Protein AF-A0A356E8W5-F1 (afdb_monomer_lite)

pLDDT: mean 94.97, std 3.15, range [80.88, 97.88]

Secondary structure (DSSP, 8-state):
-HHHHHTTPPPPBPPHHHHTT-HHHHHHHHHHHHTT--EEEEE-STTTTS-EEEEEEEETTTTEEEE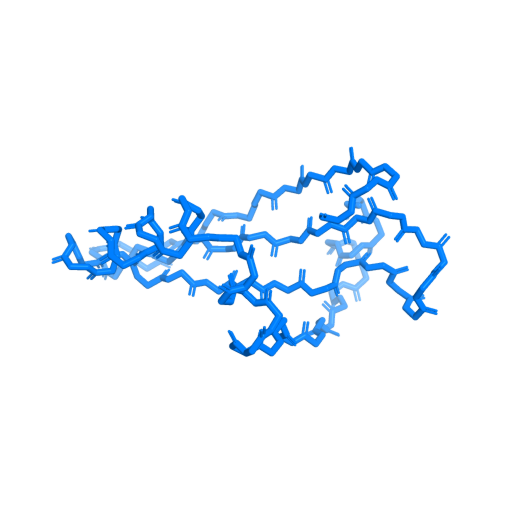EEEE-S--

Sequence (75 aa):
KNKIIAEAISLPLIPQDVIARYPTIQASIQKLEQEGFPILAYDASLGGTYPVICVILLNPHNGTCFASFGAHPNF

Structure (mmCIF, N/CA/C/O backbone):
data_AF-A0A356E8W5-F1
#
_entry.id   AF-A0A356E8W5-F1
#
loop_
_atom_site.group_PDB
_atom_site.id
_atom_site.type_symbol
_atom_site.label_atom_id
_atom_site.label_alt_id
_atom_site.label_comp_id
_atom_site.label_asym_id
_atom_site.label_entity_id
_atom_site.label_seq_id
_atom_site.pdbx_PDB_ins_code
_atom_site.Cartn_x
_atom_site.Cartn_y
_atom_site.Cartn_z
_atom_site.occupancy
_atom_site.B_iso_or_equiv
_atom_site.auth_seq_id
_atom_site.auth_comp_id
_atom_site.auth_asym_id
_atom_site.auth_atom_id
_atom_site.pdbx_PDB_model_num
ATOM 1 N N . LYS A 1 1 ? 9.918 1.486 -5.589 1.00 82.06 1 LYS A N 1
ATOM 2 C CA . LYS A 1 1 ? 9.812 2.717 -4.761 1.00 82.06 1 LYS A CA 1
ATOM 3 C C . LYS A 1 1 ? 10.080 3.998 -5.554 1.00 82.06 1 LYS A C 1
ATOM 5 O O . LYS A 1 1 ? 9.116 4.677 -5.859 1.00 82.06 1 LYS A O 1
ATOM 10 N N . ASN A 1 2 ? 11.334 4.329 -5.903 1.00 91.31 2 ASN A N 1
ATOM 11 C CA . ASN A 1 2 ? 11.683 5.655 -6.456 1.00 91.31 2 ASN A CA 1
ATOM 12 C C . ASN A 1 2 ? 10.849 6.037 -7.686 1.00 91.31 2 ASN A C 1
ATOM 14 O O . ASN A 1 2 ? 10.345 7.148 -7.739 1.00 91.31 2 ASN A O 1
ATOM 18 N N . LYS A 1 3 ? 10.631 5.085 -8.602 1.00 91.56 3 LYS A N 1
ATOM 19 C CA . LYS A 1 3 ? 9.784 5.268 -9.787 1.00 91.56 3 LYS A CA 1
ATOM 20 C C . LYS A 1 3 ? 8.347 5.688 -9.445 1.00 91.56 3 LYS A C 1
ATOM 22 O O . LYS A 1 3 ? 7.863 6.682 -9.957 1.00 91.56 3 LYS A O 1
ATOM 27 N N . ILE A 1 4 ? 7.708 4.970 -8.520 1.00 92.62 4 ILE A N 1
ATOM 28 C CA . ILE A 1 4 ? 6.317 5.207 -8.096 1.00 92.62 4 ILE A CA 1
ATOM 29 C C . ILE A 1 4 ? 6.147 6.620 -7.533 1.00 92.62 4 ILE A C 1
ATOM 31 O O . ILE A 1 4 ? 5.189 7.303 -7.877 1.00 92.62 4 ILE A O 1
ATOM 35 N N . ILE A 1 5 ? 7.093 7.060 -6.696 1.00 91.44 5 ILE A N 1
ATOM 36 C CA . ILE A 1 5 ? 7.050 8.389 -6.073 1.00 91.44 5 ILE A CA 1
ATOM 37 C C . ILE A 1 5 ? 7.371 9.483 -7.101 1.00 91.44 5 ILE A C 1
ATOM 39 O O . ILE A 1 5 ? 6.654 10.473 -7.174 1.00 91.44 5 ILE A O 1
ATOM 43 N N . ALA A 1 6 ? 8.431 9.310 -7.897 1.00 94.56 6 ALA A N 1
ATOM 44 C CA . ALA A 1 6 ? 8.889 10.326 -8.845 1.00 94.56 6 ALA A CA 1
ATOM 45 C C . ALA A 1 6 ? 7.906 10.555 -10.003 1.00 94.56 6 ALA A C 1
ATOM 47 O O . ALA A 1 6 ? 7.768 11.679 -10.472 1.00 94.56 6 ALA A O 1
ATOM 48 N N . GLU A 1 7 ? 7.220 9.502 -10.450 1.00 95.56 7 GLU A N 1
ATOM 49 C CA . GLU A 1 7 ? 6.268 9.555 -11.567 1.00 95.56 7 GLU A CA 1
ATOM 50 C C . GLU A 1 7 ? 4.808 9.709 -11.102 1.00 95.56 7 GLU A C 1
ATOM 52 O O . GLU A 1 7 ? 3.904 9.679 -11.931 1.00 95.56 7 GLU A O 1
ATOM 57 N N . ALA A 1 8 ? 4.563 9.866 -9.792 1.00 93.25 8 ALA A N 1
ATOM 58 C CA . ALA A 1 8 ? 3.225 9.991 -9.201 1.00 93.25 8 ALA A CA 1
ATOM 59 C C . ALA A 1 8 ? 2.240 8.899 -9.679 1.00 93.25 8 ALA A C 1
ATOM 61 O O . ALA A 1 8 ? 1.090 9.171 -10.031 1.00 93.25 8 ALA A O 1
ATOM 62 N N . ILE A 1 9 ? 2.704 7.646 -9.710 1.00 94.69 9 ILE A N 1
ATOM 63 C CA . ILE A 1 9 ? 1.939 6.522 -10.262 1.00 94.69 9 ILE A CA 1
ATOM 64 C C . ILE A 1 9 ? 0.774 6.168 -9.331 1.00 94.69 9 ILE A C 1
ATOM 66 O O . ILE A 1 9 ? 0.981 5.875 -8.153 1.00 94.69 9 ILE A O 1
ATOM 70 N N . SER A 1 10 ? -0.442 6.115 -9.881 1.00 95.81 10 SER A N 1
ATOM 71 C CA . SER A 1 10 ? -1.602 5.543 -9.193 1.00 95.81 10 SER A CA 1
ATOM 72 C C . SER A 1 10 ? -1.533 4.015 -9.238 1.00 95.81 10 SER A C 1
ATOM 74 O O . SER A 1 10 ? -1.469 3.421 -10.315 1.00 95.81 10 SER A O 1
ATOM 76 N N . LEU A 1 11 ? -1.500 3.383 -8.065 1.00 96.19 11 LEU A N 1
ATOM 77 C CA . LEU A 1 11 ? -1.383 1.934 -7.923 1.00 96.19 11 LEU A CA 1
ATOM 78 C C . LEU A 1 11 ? -2.758 1.280 -7.700 1.00 96.19 11 LEU A C 1
ATOM 80 O O . LEU A 1 11 ? -3.621 1.884 -7.058 1.00 96.19 11 LEU A O 1
ATOM 84 N N . PRO A 1 12 ? -2.965 0.036 -8.166 1.00 96.88 12 PRO A N 1
ATOM 85 C CA . PRO A 1 12 ? -4.168 -0.728 -7.854 1.00 96.88 12 PRO A CA 1
ATOM 86 C C . PRO A 1 12 ? -4.147 -1.244 -6.408 1.00 96.88 12 PRO A C 1
ATOM 88 O O . PRO A 1 12 ? -3.107 -1.666 -5.896 1.00 96.88 12 PRO A O 1
ATOM 91 N N . LEU A 1 13 ? -5.305 -1.217 -5.743 1.00 96.69 13 LEU A N 1
ATOM 92 C CA . LEU A 1 13 ? -5.469 -1.808 -4.413 1.00 96.69 13 LEU A CA 1
ATOM 93 C C . LEU A 1 13 ? -5.312 -3.329 -4.477 1.00 96.69 13 LEU A C 1
ATOM 95 O O . LEU A 1 13 ? -5.747 -3.965 -5.438 1.00 96.69 13 LEU A O 1
ATOM 99 N N . ILE A 1 14 ? -4.742 -3.907 -3.423 1.00 96.06 14 ILE A N 1
ATOM 100 C CA . ILE A 1 14 ? -4.735 -5.356 -3.239 1.00 96.06 14 ILE A CA 1
ATOM 101 C C . ILE A 1 14 ? -6.165 -5.785 -2.869 1.00 96.06 14 ILE A C 1
ATOM 103 O O . ILE A 1 14 ? -6.716 -5.267 -1.894 1.00 96.06 14 ILE A O 1
ATOM 107 N N . PRO A 1 15 ? -6.780 -6.723 -3.610 1.00 95.81 15 PRO A N 1
ATOM 108 C CA . P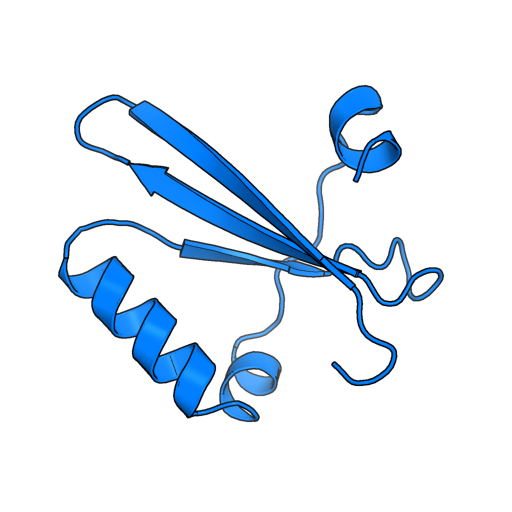RO A 1 15 ? -8.109 -7.227 -3.288 1.00 95.81 15 PRO A CA 1
ATOM 109 C C . PRO A 1 15 ? -8.187 -7.849 -1.887 1.00 95.81 15 PRO A C 1
ATOM 111 O O . PRO A 1 15 ? -7.253 -8.509 -1.422 1.00 95.81 15 PRO A O 1
ATOM 114 N N . GLN A 1 16 ? -9.327 -7.686 -1.215 1.00 93.69 16 GLN A N 1
ATOM 115 C CA . GLN A 1 16 ? -9.497 -8.163 0.161 1.00 93.69 16 GLN A CA 1
ATOM 116 C C . GLN A 1 16 ? -9.373 -9.691 0.282 1.00 93.69 16 GLN A C 1
ATOM 118 O O . GLN A 1 16 ? -8.891 -10.186 1.298 1.00 93.69 16 GLN A O 1
ATOM 123 N N . ASP A 1 17 ? -9.770 -10.445 -0.744 1.00 96.19 17 ASP A N 1
ATOM 124 C CA . ASP A 1 17 ? -9.626 -11.904 -0.794 1.00 96.19 17 ASP A CA 1
ATOM 125 C C . ASP A 1 17 ? -8.158 -12.348 -0.877 1.00 96.19 17 ASP A C 1
ATOM 127 O O . ASP A 1 17 ? -7.815 -13.437 -0.418 1.00 96.19 17 ASP A O 1
ATOM 131 N N . VAL A 1 18 ? -7.277 -11.504 -1.421 1.00 95.12 18 VAL A N 1
ATOM 132 C CA . VAL A 1 18 ? -5.829 -11.732 -1.412 1.00 95.12 18 VAL A CA 1
ATOM 133 C C . VAL A 1 18 ? -5.268 -11.443 -0.021 1.00 95.12 18 VAL A C 1
ATOM 135 O O . VAL A 1 18 ? -4.536 -12.272 0.514 1.00 95.12 18 VAL A O 1
ATOM 138 N N . ILE A 1 19 ? -5.671 -10.335 0.612 1.00 95.19 19 ILE A N 1
ATOM 139 C CA . ILE A 1 19 ? -5.273 -10.002 1.994 1.00 95.19 19 ILE A CA 1
ATOM 140 C C . ILE A 1 19 ? -5.729 -11.089 2.978 1.00 95.19 19 ILE A C 1
ATOM 142 O O . ILE A 1 19 ? -4.977 -11.462 3.876 1.00 95.19 19 ILE A O 1
ATOM 146 N N . ALA A 1 20 ? -6.924 -11.653 2.780 1.00 95.69 20 ALA A N 1
ATOM 147 C CA . ALA A 1 20 ? -7.486 -12.712 3.620 1.00 95.69 20 ALA A CA 1
ATOM 148 C C . ALA A 1 20 ? -6.646 -14.006 3.644 1.00 95.69 20 ALA A C 1
ATOM 150 O O . ALA A 1 20 ? -6.798 -14.819 4.554 1.00 95.69 20 ALA A O 1
ATOM 151 N N . ARG A 1 21 ? -5.726 -14.198 2.687 1.00 96.50 21 ARG A N 1
ATOM 152 C CA . ARG A 1 21 ? -4.765 -15.319 2.689 1.00 96.50 21 ARG A CA 1
ATOM 153 C C . ARG A 1 21 ? -3.669 -15.145 3.747 1.00 96.50 21 ARG A C 1
ATOM 155 O O . ARG A 1 21 ? -3.007 -16.119 4.097 1.00 96.50 21 ARG A O 1
ATOM 162 N N . TYR A 1 22 ? -3.512 -13.934 4.286 1.00 95.56 22 TYR A N 1
ATOM 163 C CA . TYR A 1 22 ? -2.499 -13.551 5.269 1.00 95.56 22 TYR A CA 1
ATOM 164 C C . TYR A 1 22 ? -3.167 -13.043 6.559 1.00 95.56 22 TYR A C 1
ATOM 166 O O . TYR A 1 22 ? -3.165 -11.838 6.834 1.00 95.56 22 TYR A O 1
ATOM 174 N N . PRO A 1 23 ? -3.728 -13.937 7.396 1.00 95.12 23 PRO A N 1
ATOM 175 C CA . PRO A 1 23 ? -4.552 -13.550 8.545 1.00 95.12 23 PRO A CA 1
ATOM 176 C C . PRO A 1 23 ? -3.811 -12.668 9.560 1.00 95.12 23 PRO A C 1
ATOM 178 O O . PRO A 1 23 ? -4.402 -11.761 10.140 1.00 95.12 23 PRO A O 1
ATOM 181 N N . THR A 1 24 ? -2.503 -12.867 9.748 1.00 95.88 24 THR A N 1
ATOM 182 C CA . THR A 1 24 ? -1.682 -12.021 10.630 1.00 95.88 24 THR A CA 1
ATOM 183 C C . THR A 1 24 ? -1.563 -10.583 10.117 1.00 95.88 24 THR A C 1
ATOM 185 O O . THR A 1 24 ? -1.601 -9.636 10.906 1.00 95.88 24 THR A O 1
ATOM 188 N N . ILE A 1 25 ? -1.452 -10.404 8.797 1.00 93.94 25 ILE A N 1
ATOM 189 C CA . ILE A 1 25 ? -1.409 -9.079 8.166 1.00 93.94 25 ILE A CA 1
ATOM 190 C C . ILE A 1 25 ? -2.789 -8.433 8.265 1.00 93.94 25 ILE A C 1
ATOM 192 O O . ILE A 1 25 ? -2.891 -7.289 8.701 1.00 93.94 25 ILE A O 1
ATOM 196 N N . GLN A 1 26 ? -3.849 -9.181 7.947 1.00 96.06 26 GLN A N 1
ATOM 197 C CA . GLN A 1 26 ? -5.226 -8.703 8.059 1.00 96.06 26 GLN A CA 1
ATOM 198 C C . GLN A 1 26 ? -5.550 -8.217 9.480 1.00 96.06 26 GLN A C 1
ATOM 200 O O . GLN A 1 26 ? -6.080 -7.121 9.643 1.00 96.06 26 GLN A O 1
ATOM 205 N N . ALA A 1 27 ? -5.179 -8.986 10.507 1.00 96.81 27 ALA A N 1
ATOM 206 C CA . ALA A 1 27 ? -5.365 -8.595 11.903 1.00 96.81 27 ALA A CA 1
ATOM 207 C C . ALA A 1 27 ? -4.574 -7.326 12.269 1.00 96.81 27 ALA A C 1
ATOM 209 O O . ALA A 1 27 ? -5.066 -6.479 13.012 1.00 96.81 27 ALA A O 1
ATOM 210 N N . SER A 1 28 ? -3.360 -7.170 11.733 1.00 95.81 28 SER A N 1
ATOM 211 C CA . SER A 1 28 ? -2.536 -5.979 11.970 1.00 95.81 28 SER A CA 1
ATOM 212 C C . SER A 1 28 ? -3.141 -4.729 11.327 1.00 95.81 28 SER A C 1
ATOM 214 O O . SER A 1 28 ? -3.179 -3.678 11.963 1.00 95.81 28 SER A O 1
ATOM 216 N N . ILE A 1 29 ? -3.659 -4.854 10.099 1.00 96.06 29 ILE A N 1
ATOM 217 C CA . ILE A 1 29 ? -4.388 -3.785 9.403 1.00 96.06 29 ILE A CA 1
ATOM 218 C C . ILE A 1 29 ? -5.614 -3.376 10.220 1.00 96.06 29 ILE A C 1
ATOM 220 O O . ILE A 1 29 ? -5.733 -2.213 10.590 1.00 96.06 29 ILE A O 1
ATOM 224 N N . GLN A 1 30 ? -6.463 -4.339 10.588 1.00 96.81 30 GLN A N 1
ATOM 225 C CA . GLN A 1 30 ? -7.676 -4.075 11.365 1.00 96.81 30 GLN A CA 1
ATOM 226 C C . GLN A 1 30 ? -7.377 -3.387 12.696 1.00 96.81 30 GLN A C 1
ATOM 228 O O . GLN A 1 30 ? -8.100 -2.479 13.093 1.00 96.81 30 GLN A O 1
ATOM 233 N N . LYS A 1 31 ? -6.305 -3.793 13.384 1.00 97.44 31 LYS A N 1
ATOM 234 C CA . LYS A 1 31 ? -5.891 -3.147 14.630 1.00 97.44 31 LYS A CA 1
ATOM 235 C C . LYS A 1 31 ? -5.512 -1.682 14.406 1.00 97.44 31 LYS A C 1
ATOM 237 O O . LYS A 1 31 ? -5.947 -0.832 15.169 1.00 97.44 31 LYS A O 1
ATOM 242 N N . LEU A 1 32 ? -4.730 -1.375 13.370 1.00 96.62 32 LEU A N 1
ATOM 243 C CA . LEU A 1 32 ? -4.359 0.009 13.051 1.00 96.62 32 LEU A CA 1
ATOM 244 C C . LEU A 1 32 ? -5.583 0.855 12.673 1.00 96.62 32 LEU A C 1
ATOM 246 O O . LEU A 1 32 ? -5.701 1.992 13.123 1.00 96.62 32 LEU A O 1
ATOM 250 N N . GLU A 1 33 ? -6.522 0.284 11.921 1.00 96.56 33 GLU A N 1
ATOM 251 C CA . GLU A 1 33 ? -7.773 0.957 11.568 1.00 96.56 33 GLU A CA 1
ATOM 252 C C . GLU A 1 33 ? -8.654 1.229 12.795 1.00 96.56 33 GLU A C 1
ATOM 254 O O . GLU A 1 33 ? -9.221 2.314 12.910 1.00 96.56 33 GLU A O 1
ATOM 259 N N . GLN A 1 34 ? -8.730 0.287 13.743 1.00 97.44 34 GLN A N 1
ATOM 260 C CA . GLN A 1 34 ? -9.440 0.465 15.019 1.00 97.44 34 GLN A CA 1
ATOM 261 C C . GLN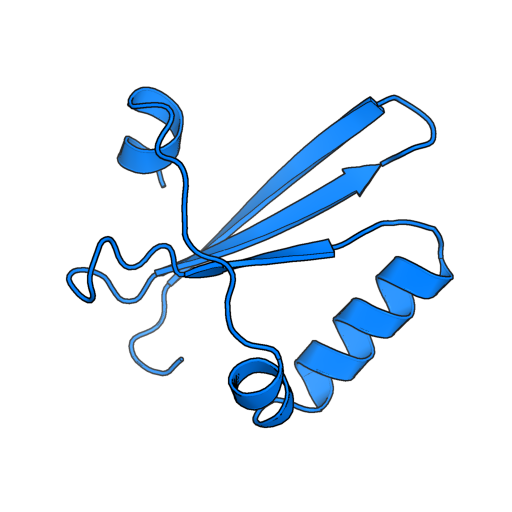 A 1 34 ? -8.826 1.569 15.889 1.00 97.44 34 GLN A C 1
ATOM 263 O O . GLN A 1 34 ? -9.558 2.287 16.564 1.00 97.44 34 GLN A O 1
ATOM 268 N N . GLU A 1 35 ? -7.504 1.737 15.838 1.00 96.69 35 GLU A N 1
ATOM 269 C CA . GLU A 1 35 ? -6.783 2.837 16.496 1.00 96.69 35 GLU A CA 1
ATOM 270 C C . GLU A 1 35 ? -6.945 4.182 15.754 1.00 96.69 35 GLU A C 1
ATOM 272 O O . GLU A 1 35 ? -6.402 5.198 16.182 1.00 96.69 35 GLU A O 1
ATOM 277 N N . GLY A 1 36 ? -7.701 4.218 14.650 1.00 96.38 36 GLY A N 1
ATOM 278 C CA . GLY A 1 36 ? -8.004 5.439 13.902 1.00 96.38 36 GLY A CA 1
ATOM 279 C C . GLY A 1 36 ? -7.020 5.763 12.777 1.00 96.38 36 GLY A C 1
ATOM 280 O O . GLY A 1 36 ? -7.028 6.888 12.276 1.00 96.38 36 GLY A O 1
ATOM 281 N N . PHE A 1 37 ? -6.198 4.800 12.348 1.00 97.50 37 PHE A N 1
ATOM 282 C CA . PHE A 1 37 ? -5.259 4.952 11.235 1.00 97.50 37 PHE A CA 1
ATOM 283 C C . PHE A 1 37 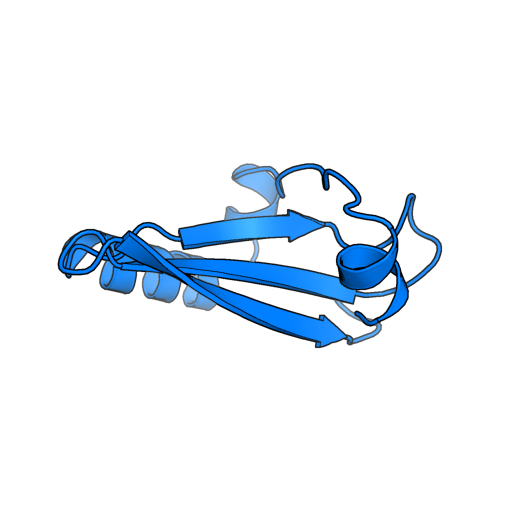? -5.712 4.131 10.020 1.00 97.50 37 PHE A C 1
ATOM 285 O O . PHE A 1 37 ? -5.433 2.932 9.962 1.00 97.50 37 PHE A O 1
ATOM 292 N N . PRO A 1 38 ? -6.388 4.738 9.025 1.00 97.38 38 PRO A N 1
ATOM 293 C CA . PRO A 1 38 ? -6.746 4.037 7.798 1.00 97.38 38 PRO A CA 1
ATOM 294 C C . PRO A 1 38 ? -5.507 3.494 7.081 1.00 97.38 38 PRO A C 1
ATOM 296 O O . PRO A 1 38 ? -4.521 4.221 6.901 1.00 97.38 38 PRO A O 1
ATOM 299 N N . ILE A 1 39 ? -5.574 2.237 6.640 1.00 97.69 39 ILE A N 1
ATOM 300 C CA . ILE A 1 39 ? -4.486 1.568 5.924 1.00 97.69 39 ILE A CA 1
ATOM 301 C C . ILE A 1 39 ? -4.919 1.251 4.495 1.00 97.69 39 ILE A C 1
ATOM 303 O O . ILE A 1 39 ? -5.973 0.672 4.259 1.00 97.69 39 ILE A O 1
ATOM 307 N N . LEU A 1 40 ? -4.069 1.588 3.528 1.00 96.94 40 LEU A N 1
ATOM 308 C CA . LEU A 1 40 ? -4.260 1.245 2.122 1.00 96.94 40 LEU A CA 1
ATOM 309 C C . LEU A 1 40 ? -3.135 0.313 1.680 1.00 96.94 40 LEU A C 1
ATOM 311 O O . LEU A 1 40 ? -1.961 0.665 1.779 1.00 96.94 40 LEU A O 1
ATOM 315 N N . ALA A 1 41 ? -3.488 -0.868 1.181 1.00 96.88 41 ALA A N 1
ATOM 316 C CA . ALA A 1 41 ? -2.540 -1.838 0.647 1.00 96.88 41 ALA A CA 1
ATOM 317 C C . ALA A 1 41 ? -2.627 -1.861 -0.884 1.00 96.88 41 ALA A C 1
ATOM 319 O O . ALA A 1 41 ? -3.690 -2.109 -1.451 1.00 96.88 41 ALA A O 1
ATOM 320 N N . TYR A 1 42 ? -1.503 -1.610 -1.546 1.00 97.50 42 TYR A N 1
ATOM 321 C CA . TYR A 1 42 ? -1.387 -1.491 -2.994 1.00 97.50 42 TYR A CA 1
ATOM 322 C C . TYR A 1 42 ? -0.425 -2.524 -3.569 1.00 97.50 42 TYR A C 1
ATOM 324 O O . TYR A 1 42 ? 0.653 -2.776 -3.019 1.00 97.50 42 TYR A O 1
ATOM 332 N N . ASP A 1 43 ? -0.791 -3.051 -4.735 1.00 96.69 43 ASP A N 1
ATOM 333 C CA . ASP A 1 43 ? 0.129 -3.803 -5.570 1.00 96.69 43 ASP A CA 1
ATOM 334 C C . ASP A 1 43 ? 1.057 -2.810 -6.287 1.00 96.69 43 ASP A C 1
ATOM 336 O O . ASP A 1 43 ? 0.644 -2.013 -7.132 1.00 96.69 43 ASP A O 1
ATOM 340 N N . ALA A 1 44 ? 2.333 -2.840 -5.908 1.00 96.44 44 ALA A N 1
ATOM 341 C CA . ALA A 1 44 ? 3.378 -1.982 -6.449 1.00 96.44 44 ALA A CA 1
ATOM 342 C C . ALA A 1 44 ? 4.256 -2.723 -7.470 1.00 96.44 44 ALA A C 1
ATOM 344 O O . ALA A 1 44 ? 5.358 -2.263 -7.788 1.00 96.44 44 ALA A O 1
ATOM 345 N N . SER A 1 45 ? 3.766 -3.847 -8.001 1.00 95.50 45 SER A N 1
ATOM 346 C CA . SER A 1 45 ? 4.486 -4.686 -8.954 1.00 95.50 45 SER A CA 1
ATOM 347 C C . SER A 1 45 ? 4.673 -4.060 -10.329 1.00 95.50 45 SER A C 1
ATOM 349 O O . SER A 1 45 ? 5.504 -4.530 -11.108 1.00 95.50 45 SER A O 1
ATOM 351 N N . LEU A 1 46 ? 3.927 -2.990 -10.627 1.00 93.88 46 LEU A N 1
ATOM 352 C CA . LEU A 1 46 ? 3.872 -2.355 -11.944 1.00 93.88 46 LEU A CA 1
ATOM 353 C C . LEU A 1 46 ? 3.524 -3.387 -13.031 1.00 93.88 46 LEU A C 1
ATOM 355 O O . LEU A 1 46 ? 4.285 -3.603 -13.975 1.00 93.88 46 LEU A O 1
ATOM 359 N N . GLY A 1 47 ? 2.382 -4.059 -12.851 1.00 92.50 47 GLY A N 1
ATOM 360 C CA . GLY A 1 47 ? 1.874 -5.066 -13.787 1.00 92.50 47 GLY A CA 1
ATOM 361 C C . GLY A 1 47 ? 2.585 -6.418 -13.691 1.00 92.50 47 GLY A C 1
ATOM 362 O O . GLY A 1 47 ? 2.767 -7.075 -14.709 1.00 92.50 47 GLY A O 1
ATOM 363 N N . GLY A 1 48 ? 3.025 -6.821 -12.494 1.00 92.31 48 GLY A N 1
ATOM 364 C CA . GLY A 1 48 ? 3.721 -8.094 -12.263 1.00 92.31 48 GLY A CA 1
ATOM 365 C C . GLY A 1 48 ? 5.220 -8.080 -12.583 1.00 92.31 48 GLY A C 1
ATOM 366 O O . GLY A 1 48 ? 5.867 -9.121 -12.523 1.00 92.31 48 GLY A O 1
ATOM 367 N N . THR A 1 49 ? 5.792 -6.916 -12.902 1.00 93.81 49 THR A N 1
ATOM 368 C CA . THR A 1 49 ? 7.209 -6.784 -13.284 1.00 93.81 49 THR A CA 1
ATOM 369 C C . THR A 1 49 ? 8.150 -6.921 -12.084 1.00 93.81 49 THR A C 1
ATOM 371 O O . THR A 1 49 ? 9.256 -7.447 -12.207 1.00 93.81 49 THR A O 1
ATOM 374 N N . TYR A 1 50 ? 7.727 -6.432 -10.917 1.00 94.06 50 TYR A N 1
ATOM 375 C CA . TYR A 1 50 ? 8.535 -6.408 -9.701 1.00 94.06 50 TYR A CA 1
ATOM 376 C C . TYR A 1 50 ? 7.775 -7.036 -8.526 1.00 94.06 50 TYR A C 1
ATOM 378 O O . TYR A 1 50 ? 6.581 -6.803 -8.384 1.00 94.06 50 TYR A O 1
ATOM 386 N N . PRO A 1 51 ? 8.432 -7.778 -7.624 1.00 94.50 51 PRO A N 1
ATOM 387 C CA . PRO A 1 51 ? 7.765 -8.367 -6.466 1.00 94.50 51 PRO A CA 1
ATOM 388 C C . PRO A 1 51 ? 7.683 -7.347 -5.317 1.00 94.50 51 PRO A C 1
ATOM 390 O O . PRO A 1 51 ? 8.362 -7.490 -4.301 1.00 94.50 51 PRO A O 1
ATOM 393 N N . VAL A 1 52 ? 6.937 -6.253 -5.515 1.00 95.94 52 VAL A N 1
ATOM 394 C CA . VAL A 1 52 ? 6.891 -5.097 -4.602 1.00 95.94 52 VAL A CA 1
ATOM 395 C C . VAL A 1 52 ? 5.454 -4.795 -4.191 1.00 95.94 52 VAL A C 1
ATOM 397 O O . VAL A 1 52 ? 4.566 -4.731 -5.035 1.00 95.94 52 VAL A O 1
ATOM 400 N N . ILE A 1 53 ? 5.254 -4.502 -2.908 1.00 96.00 53 ILE A N 1
ATOM 401 C CA . ILE A 1 53 ? 4.005 -3.968 -2.355 1.00 96.00 53 ILE A CA 1
ATOM 402 C C . ILE A 1 53 ? 4.226 -2.565 -1.784 1.00 96.00 53 ILE A C 1
ATOM 404 O O . ILE A 1 53 ? 5.340 -2.204 -1.386 1.00 96.00 53 ILE A O 1
ATOM 408 N N . CYS A 1 54 ? 3.159 -1.775 -1.732 1.00 96.88 54 CYS A N 1
ATOM 409 C CA . CYS A 1 54 ? 3.137 -0.476 -1.068 1.00 96.88 54 CYS A CA 1
ATOM 410 C C . CYS A 1 54 ? 2.004 -0.459 -0.042 1.00 96.88 54 CYS A C 1
ATOM 412 O O . CYS A 1 54 ? 0.863 -0.753 -0.379 1.00 96.88 54 CYS A O 1
ATOM 414 N N . VAL A 1 55 ? 2.309 -0.108 1.204 1.00 97.12 55 VAL A N 1
ATOM 415 C CA . VAL A 1 55 ? 1.310 0.081 2.260 1.00 97.12 55 VAL A CA 1
ATOM 416 C C . VAL A 1 55 ? 1.351 1.536 2.693 1.00 97.12 55 VAL A C 1
ATOM 418 O O . VAL A 1 55 ? 2.415 2.048 3.043 1.00 97.12 55 VAL A O 1
ATOM 421 N N . ILE A 1 56 ? 0.203 2.204 2.668 1.00 97.31 56 ILE A N 1
ATOM 422 C CA . ILE A 1 56 ? 0.053 3.593 3.089 1.00 97.31 56 ILE A CA 1
ATOM 423 C C . ILE A 1 56 ? -0.732 3.623 4.392 1.00 97.31 56 ILE A C 1
ATOM 425 O O . ILE A 1 56 ? -1.851 3.125 4.454 1.00 97.31 56 ILE A O 1
ATOM 429 N N . LEU A 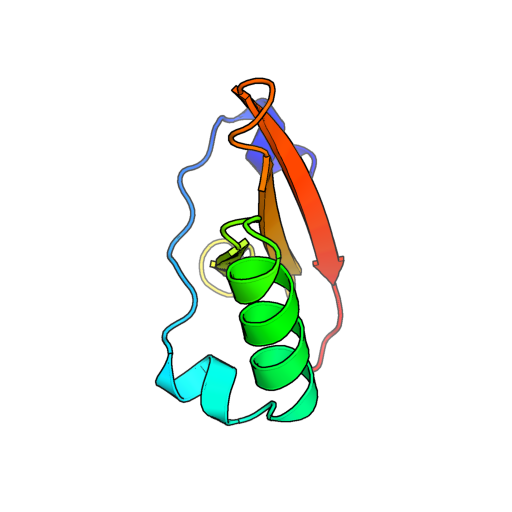1 57 ? -0.151 4.247 5.411 1.00 97.88 57 LEU A N 1
ATOM 430 C CA . LEU A 1 57 ? -0.848 4.636 6.629 1.00 97.88 57 LEU A CA 1
ATOM 431 C C . LEU A 1 57 ? -1.282 6.094 6.501 1.00 97.88 57 LEU A C 1
ATOM 433 O O . LEU A 1 57 ? -0.458 6.962 6.204 1.00 97.88 57 LEU A O 1
ATOM 437 N N . LEU A 1 58 ? -2.562 6.368 6.735 1.00 97.31 58 LEU A N 1
ATOM 438 C CA . LEU A 1 58 ? -3.103 7.721 6.817 1.00 97.31 58 LEU A CA 1
ATOM 439 C C . LEU A 1 58 ? -3.252 8.116 8.285 1.00 97.31 58 LEU A C 1
ATOM 441 O O . LEU A 1 58 ? -3.732 7.328 9.095 1.00 97.31 58 LEU A O 1
ATOM 445 N N . ASN A 1 59 ? -2.846 9.336 8.630 1.00 97.00 59 ASN A N 1
ATOM 446 C CA . ASN A 1 59 ? -3.025 9.895 9.964 1.00 97.00 59 ASN A CA 1
ATOM 447 C C . ASN A 1 59 ? -4.041 11.050 9.907 1.00 97.00 59 ASN A C 1
ATOM 449 O O . ASN A 1 59 ? -3.671 12.179 9.562 1.00 97.00 59 ASN A O 1
ATOM 453 N N . PRO A 1 60 ? -5.320 10.801 10.254 1.00 95.56 60 PRO A N 1
ATOM 454 C CA . PRO A 1 60 ? -6.368 11.819 10.195 1.00 95.56 60 PRO A CA 1
ATOM 455 C C . PRO A 1 60 ? -6.138 12.987 11.159 1.00 95.56 60 PRO A C 1
ATOM 457 O O . PRO A 1 60 ? -6.641 14.081 10.920 1.00 95.56 60 PRO A O 1
ATOM 460 N N . HIS A 1 61 ? -5.362 12.786 12.229 1.00 95.38 61 HIS A N 1
ATOM 461 C CA . HIS A 1 61 ? -5.149 13.799 13.265 1.00 95.38 61 HIS A CA 1
ATOM 462 C C . HIS A 1 61 ? -4.315 14.991 12.787 1.00 95.38 61 HIS A C 1
ATOM 464 O O . HIS A 1 61 ? -4.413 16.075 13.356 1.00 95.38 61 HIS A O 1
ATOM 470 N N . ASN A 1 62 ? -3.478 14.801 11.766 1.00 95.88 62 ASN A N 1
ATOM 471 C CA . ASN A 1 62 ? -2.597 15.846 11.239 1.00 95.88 62 ASN A CA 1
ATOM 472 C C . ASN A 1 62 ? -2.546 15.893 9.702 1.00 95.88 62 ASN A C 1
ATOM 474 O O . ASN A 1 62 ? -1.729 16.622 9.144 1.00 95.88 62 ASN A O 1
ATOM 478 N N . GLY A 1 63 ? -3.388 15.111 9.021 1.00 95.12 63 GLY A N 1
ATOM 479 C CA . GLY A 1 63 ? -3.467 15.068 7.561 1.00 95.12 63 GLY A CA 1
ATOM 480 C C . GLY A 1 63 ? -2.221 14.499 6.874 1.00 95.12 63 GLY A C 1
ATOM 481 O O . GLY A 1 63 ? -2.031 14.728 5.682 1.00 95.12 63 GLY A O 1
ATOM 482 N N . THR A 1 64 ? -1.353 13.786 7.599 1.00 97.19 64 THR A N 1
ATOM 483 C CA . THR A 1 64 ? -0.140 13.187 7.022 1.00 97.19 64 THR A CA 1
ATOM 484 C C . THR A 1 64 ? -0.394 11.775 6.503 1.00 97.19 64 THR A C 1
ATOM 486 O O . THR A 1 64 ? -1.349 11.099 6.893 1.00 97.19 64 THR A O 1
ATOM 489 N N . CYS A 1 65 ? 0.488 11.311 5.620 1.00 96.31 65 CYS A N 1
ATOM 490 C CA . CYS A 1 65 ? 0.527 9.923 5.181 1.00 96.31 65 CYS A CA 1
ATOM 491 C C . CYS A 1 65 ? 1.952 9.375 5.274 1.00 96.31 65 CYS A C 1
ATOM 493 O O . CYS A 1 65 ? 2.931 10.115 5.158 1.00 96.31 65 CYS A O 1
ATOM 495 N N . PHE A 1 66 ? 2.061 8.065 5.468 1.00 96.44 66 PHE A N 1
ATOM 496 C CA . PHE A 1 66 ? 3.326 7.350 5.483 1.00 96.44 66 PHE A CA 1
ATOM 497 C C . PHE A 1 66 ? 3.253 6.159 4.531 1.00 96.44 66 PHE A C 1
ATOM 499 O O . PHE A 1 66 ? 2.511 5.210 4.773 1.00 96.44 66 PHE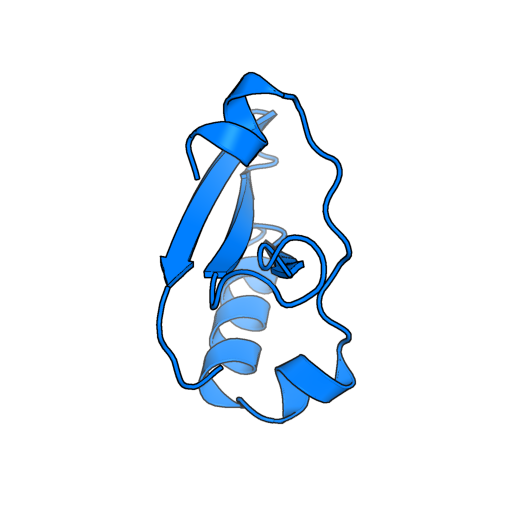 A O 1
ATOM 506 N N . ALA A 1 67 ? 4.022 6.218 3.442 1.00 95.81 67 ALA A N 1
ATOM 507 C CA . ALA A 1 67 ? 4.114 5.145 2.458 1.00 95.81 67 ALA A CA 1
ATOM 508 C C . ALA A 1 67 ? 5.327 4.248 2.748 1.00 95.81 67 ALA A C 1
ATOM 510 O O . ALA A 1 67 ? 6.477 4.691 2.683 1.00 95.81 67 ALA A O 1
ATOM 511 N N . SER A 1 68 ? 5.063 2.975 3.025 1.00 96.06 68 SER A N 1
ATOM 512 C CA . SER A 1 68 ? 6.061 1.927 3.224 1.00 96.06 68 SER A CA 1
ATOM 513 C C . SER A 1 68 ? 6.100 0.992 2.019 1.00 96.06 68 SER A C 1
ATOM 515 O O . SER A 1 68 ? 5.063 0.635 1.465 1.00 96.06 68 SER A O 1
ATOM 517 N N . PHE A 1 69 ? 7.301 0.581 1.612 1.00 95.50 69 PHE A N 1
ATOM 518 C CA . PHE A 1 69 ? 7.508 -0.314 0.474 1.00 95.50 69 PHE A CA 1
ATOM 519 C C . PHE A 1 69 ? 8.258 -1.560 0.930 1.00 95.50 69 PHE A C 1
ATOM 521 O O . PHE A 1 69 ? 9.341 -1.449 1.505 1.00 95.50 69 PHE A O 1
ATOM 528 N N . GLY A 1 70 ? 7.701 -2.730 0.626 1.00 94.50 70 GLY A N 1
ATOM 529 C CA . GLY A 1 70 ? 8.313 -4.034 0.874 1.00 94.50 70 GLY A CA 1
ATOM 530 C C . GLY A 1 70 ? 8.505 -4.790 -0.434 1.00 94.50 70 GLY A C 1
ATOM 531 O O . GLY A 1 70 ? 7.720 -4.613 -1.365 1.00 94.50 70 GLY A O 1
ATOM 532 N N . ALA A 1 71 ? 9.553 -5.607 -0.522 1.00 94.62 71 ALA A N 1
ATOM 533 C CA . ALA A 1 71 ? 9.795 -6.448 -1.686 1.00 94.62 71 ALA A CA 1
ATOM 534 C C . ALA A 1 71 ? 10.266 -7.834 -1.256 1.00 94.62 71 ALA A C 1
ATOM 536 O O . ALA A 1 71 ? 11.228 -7.952 -0.496 1.00 94.62 71 ALA A O 1
ATOM 537 N N . HIS A 1 72 ? 9.591 -8.869 -1.746 1.00 92.88 72 HIS A N 1
ATOM 538 C CA . HIS A 1 72 ? 9.945 -10.257 -1.490 1.00 92.88 72 HIS A CA 1
ATOM 539 C C . HIS A 1 72 ? 9.356 -11.152 -2.596 1.00 92.88 72 HIS A C 1
ATOM 541 O O . HIS A 1 72 ? 8.220 -10.912 -2.995 1.00 92.88 72 HIS A O 1
ATOM 547 N N . PRO A 1 73 ? 10.079 -12.171 -3.112 1.00 86.00 73 PRO A N 1
ATOM 548 C CA . PRO A 1 73 ? 9.585 -13.014 -4.210 1.00 86.00 73 PRO A CA 1
ATOM 549 C C . PRO A 1 73 ? 8.279 -13.749 -3.899 1.00 86.00 73 PRO A C 1
ATOM 551 O O . PRO A 1 73 ? 7.505 -14.039 -4.806 1.00 86.00 73 PRO A O 1
ATOM 554 N N . ASN A 1 74 ? 8.057 -14.064 -2.622 1.00 85.31 74 ASN A N 1
ATOM 555 C CA . ASN A 1 74 ? 6.778 -14.557 -2.132 1.00 85.31 74 ASN A CA 1
ATOM 556 C C . ASN A 1 74 ? 5.940 -13.376 -1.642 1.00 85.31 74 ASN A C 1
ATOM 558 O O . ASN A 1 74 ? 6.433 -12.619 -0.798 1.00 85.31 74 ASN A O 1
ATOM 562 N N . PHE A 1 75 ? 4.728 -13.262 -2.179 1.00 80.88 75 PHE A N 1
ATOM 563 C CA . PHE A 1 75 ? 3.727 -12.290 -1.754 1.00 80.88 75 PHE A CA 1
ATOM 564 C C . PHE A 1 75 ? 3.187 -12.652 -0.369 1.00 80.88 75 PHE A C 1
ATOM 566 O O . PHE A 1 75 ? 3.070 -13.869 -0.082 1.00 80.88 75 PHE A O 1
#

Radius of gyration: 12.77 Å; chains: 1; bounding box: 21×31×30 Å

Foldseek 3Di:
DCCCVVVVDDFAFDDVVNVVVPVVSVVVQVVCVVVVWHKTKGDPCVVVVFQKIWIKTADPVVRDIDIDMDGDPPD